Protein AF-A0A8X7C2S1-F1 (afdb_monomer)

Nearest PDB structures (foldseek):
  8jtt-assembly1_A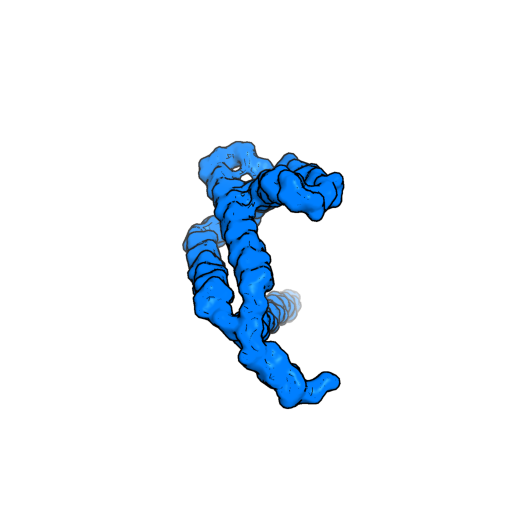  TM=5.207E-01  e=5.425E+00  Homo sapiens
  8ucp-assembly1_A  TM=3.998E-01  e=5.425E+00  Homo sapiens
  3sxz-assembly1_B  TM=2.512E-01  e=7.199E+00  Thermotoga maritima

Mean predicted aligned error: 8.31 Å

Solvent-accessible surface area (backbone atoms only — not comparable to full-atom values): 9265 Å² total; per-residue (Å²): 135,56,69,70,61,53,56,53,61,34,71,40,66,59,56,72,70,58,53,53,51,50,54,53,50,54,50,50,52,51,52,26,50,51,32,14,50,52,23,27,49,50,23,72,74,60,70,70,63,67,27,44,69,66,28,48,53,50,23,52,51,27,49,52,53,40,72,72,50,71,90,75,73,76,42,51,65,60,43,50,49,29,47,32,52,22,28,20,24,49,16,16,40,45,23,68,62,47,52,54,45,43,73,75,41,62,66,53,61,60,53,53,50,51,53,50,51,50,53,51,49,54,53,51,50,52,54,73,72,46,63,41,44,45,59,55,54,48,50,52,50,50,52,51,50,54,51,51,52,50,53,52,51,51,52,50,50,53,52,53,53,51,50,51,53,51,52,52,51,54,56,56,60,74,75,107

Organism: NCBI:txid2747483

InterPro domains:
  IPR006214 Bax inhibitor 1-related [PF01027] (19-146)
  IPR006214 Bax inhibitor 1-related [PTHR23291] (15-162)

Sequence (176 aa):
MDVNSFLRTLNVKMEPSLQVHMKNVYACVSMATLSAAVGAFIHVFTGILSGGILSALGSIGFMIALMNTPDDGKNTKTRLGYLMAFAFLSGLGLGPILDVAIALNPAIVPTAFFSTCLVFTCFTLASMFSDQRRFIYLGGMLMSLLHSICLFLDLIQVFRYLLAILADKEANKKKK

pLDDT: mean 85.79, std 8.71, range [53.16, 95.81]

Structure (mmCIF, N/CA/C/O backbone):
data_AF-A0A8X7C2S1-F1
#
_entry.id   AF-A0A8X7C2S1-F1
#
loop_
_atom_site.group_PDB
_atom_site.id
_atom_site.type_symbol
_atom_site.label_atom_id
_atom_site.label_alt_id
_atom_site.label_comp_id
_atom_site.label_asym_id
_atom_site.label_entity_id
_atom_site.label_seq_id
_atom_site.pdbx_PDB_ins_code
_atom_site.Cartn_x
_atom_site.Cartn_y
_atom_site.Cartn_z
_atom_site.occupancy
_atom_site.B_iso_or_equiv
_atom_site.auth_seq_id
_atom_site.auth_comp_id
_atom_site.auth_asym_id
_atom_site.auth_atom_id
_atom_site.pdbx_PDB_model_num
ATOM 1 N N . MET A 1 1 ? 11.009 1.374 33.411 1.00 59.12 1 MET A N 1
ATOM 2 C CA . MET A 1 1 ? 9.820 0.511 33.254 1.00 59.12 1 MET A CA 1
ATOM 3 C C . MET A 1 1 ? 10.308 -0.920 33.415 1.00 59.12 1 MET A C 1
ATOM 5 O O . MET A 1 1 ? 11.152 -1.335 32.633 1.00 59.12 1 MET A O 1
ATOM 9 N N . ASP A 1 2 ? 9.913 -1.612 34.482 1.00 86.75 2 ASP A N 1
ATOM 10 C CA . ASP A 1 2 ? 10.436 -2.947 34.802 1.00 86.75 2 ASP A CA 1
ATOM 11 C C . ASP A 1 2 ? 9.966 -3.983 33.775 1.00 86.75 2 ASP A C 1
ATOM 13 O O . ASP A 1 2 ? 8.775 -4.028 33.456 1.00 86.75 2 ASP A O 1
ATOM 17 N N . VAL A 1 3 ? 10.849 -4.861 33.293 1.00 82.31 3 VAL A N 1
ATOM 18 C CA . VAL A 1 3 ? 10.495 -5.892 32.291 1.00 82.31 3 VAL A CA 1
ATOM 19 C C . VAL A 1 3 ? 9.336 -6.761 32.787 1.00 82.31 3 VAL A C 1
ATOM 21 O O . VAL A 1 3 ? 8.398 -7.046 32.048 1.00 82.31 3 VAL A O 1
ATOM 24 N N . ASN A 1 4 ? 9.325 -7.091 34.079 1.00 83.38 4 ASN A N 1
ATOM 25 C CA . ASN A 1 4 ? 8.244 -7.853 34.703 1.00 83.38 4 ASN A CA 1
ATOM 26 C C . ASN A 1 4 ? 6.906 -7.096 34.718 1.00 83.38 4 ASN A C 1
ATOM 28 O O . ASN A 1 4 ? 5.849 -7.702 34.547 1.00 83.38 4 ASN A O 1
ATOM 32 N N . SER A 1 5 ? 6.937 -5.771 34.881 1.00 82.56 5 SER A N 1
ATOM 33 C CA . SER A 1 5 ? 5.734 -4.930 34.817 1.00 82.56 5 SER A CA 1
ATOM 34 C C . SER A 1 5 ? 5.182 -4.822 33.387 1.00 82.56 5 SER A C 1
ATOM 36 O O . SER A 1 5 ? 3.966 -4.867 33.184 1.00 82.56 5 SER A O 1
ATOM 38 N N . PHE A 1 6 ? 6.069 -4.798 32.388 1.00 82.88 6 PHE A N 1
ATOM 39 C CA . PHE A 1 6 ? 5.717 -4.842 30.968 1.00 82.88 6 PHE A CA 1
ATOM 40 C C . PHE A 1 6 ? 5.132 -6.206 30.558 1.00 82.88 6 PHE A C 1
ATOM 42 O O . PHE A 1 6 ? 4.064 -6.283 29.958 1.00 82.88 6 PHE A O 1
ATOM 49 N N . LEU A 1 7 ? 5.762 -7.315 30.955 1.00 80.88 7 LEU A N 1
ATOM 50 C CA . LEU A 1 7 ? 5.259 -8.661 30.649 1.00 80.88 7 LEU A CA 1
ATOM 51 C C . LEU A 1 7 ? 3.887 -8.932 31.284 1.00 80.88 7 LEU A C 1
ATOM 53 O O . LEU A 1 7 ? 3.036 -9.578 30.672 1.00 80.88 7 LEU A O 1
ATOM 57 N N . ARG A 1 8 ? 3.637 -8.399 32.486 1.00 80.50 8 ARG A N 1
ATOM 58 C CA . ARG A 1 8 ? 2.317 -8.475 33.126 1.00 80.50 8 ARG A CA 1
ATOM 59 C C . ARG A 1 8 ? 1.260 -7.709 32.341 1.00 80.50 8 ARG A C 1
ATOM 61 O O . ARG A 1 8 ? 0.180 -8.249 32.136 1.00 80.50 8 ARG A O 1
ATOM 68 N N . THR A 1 9 ? 1.574 -6.508 31.852 1.00 77.88 9 THR A N 1
ATOM 69 C CA . THR A 1 9 ? 0.651 -5.715 31.019 1.00 77.88 9 THR A CA 1
ATOM 70 C C . THR A 1 9 ? 0.372 -6.362 29.657 1.00 77.88 9 THR A C 1
ATOM 72 O O . THR A 1 9 ? -0.747 -6.249 29.159 1.00 77.88 9 THR A O 1
ATOM 75 N N . LEU A 1 10 ? 1.316 -7.129 29.092 1.00 75.06 10 LEU A N 1
ATOM 76 C CA . LEU A 1 10 ? 1.090 -7.931 27.878 1.00 75.06 10 LEU A CA 1
ATOM 77 C C . LEU A 1 10 ? 0.120 -9.106 28.079 1.00 75.06 10 LEU A C 1
ATOM 79 O O . LEU A 1 10 ? -0.551 -9.509 27.126 1.00 75.06 10 LEU A O 1
ATOM 83 N N . ASN A 1 11 ? 0.056 -9.664 29.291 1.00 76.69 11 ASN A N 1
ATOM 84 C CA . ASN A 1 11 ? -0.787 -10.819 29.611 1.00 76.69 11 ASN A CA 1
ATOM 85 C C . ASN A 1 11 ? -2.222 -10.432 30.018 1.00 76.69 11 ASN A C 1
ATOM 87 O O . ASN A 1 11 ? -3.062 -11.300 30.247 1.00 76.69 11 ASN A O 1
ATOM 91 N N . VAL A 1 12 ? -2.524 -9.133 30.111 1.00 77.31 12 VAL A N 1
ATOM 92 C CA . VAL A 1 12 ? -3.880 -8.648 30.395 1.00 77.31 12 VAL A CA 1
ATOM 93 C C . VAL A 1 12 ? -4.746 -8.791 29.142 1.00 77.31 12 VAL A C 1
ATOM 95 O O . VAL A 1 12 ? -4.368 -8.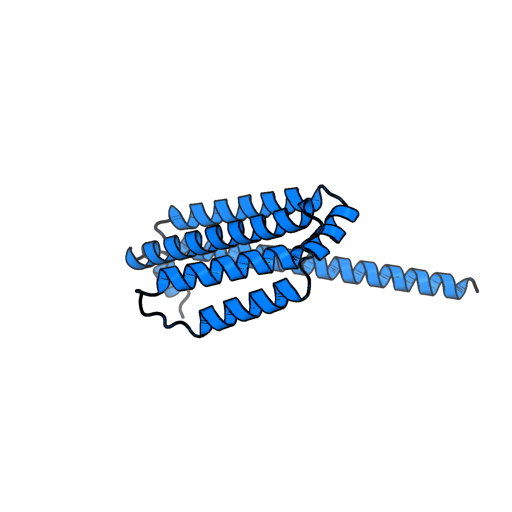339 28.054 1.00 77.31 12 VAL A O 1
ATOM 98 N N . LYS A 1 13 ? -5.938 -9.382 29.301 1.00 76.00 13 LYS A N 1
ATOM 99 C CA . LYS A 1 13 ? -6.938 -9.501 28.229 1.00 76.00 13 LYS A CA 1
ATOM 100 C C . LYS A 1 13 ? -7.251 -8.120 27.635 1.00 76.00 13 LYS A C 1
ATOM 102 O O . LYS A 1 13 ? -7.197 -7.093 28.324 1.00 76.00 13 LYS A O 1
ATOM 107 N N . MET A 1 14 ? -7.508 -8.068 26.331 1.00 72.25 14 MET A N 1
ATOM 108 C CA . MET A 1 14 ? -7.902 -6.813 25.694 1.00 72.25 14 MET A CA 1
ATOM 109 C C . MET A 1 14 ? -9.277 -6.366 26.180 1.00 72.25 14 MET A C 1
ATOM 111 O O . MET A 1 14 ? -10.185 -7.178 26.341 1.00 72.25 14 MET A O 1
ATOM 115 N N . GLU A 1 15 ? -9.413 -5.063 26.414 1.00 79.31 15 GLU A N 1
ATOM 116 C CA . GLU A 1 15 ? -10.708 -4.465 26.709 1.00 79.31 15 GLU A CA 1
ATOM 117 C C . GLU A 1 15 ? -11.613 -4.594 25.469 1.00 79.31 15 GLU A C 1
ATOM 119 O O . GLU A 1 15 ? -11.141 -4.364 24.349 1.00 79.31 15 GLU A O 1
ATOM 124 N N . PRO A 1 16 ? -12.895 -4.967 25.624 1.00 77.44 16 PRO A N 1
ATOM 125 C CA . PRO A 1 16 ? -13.792 -5.191 24.489 1.00 77.44 16 PRO A CA 1
ATOM 126 C C . PRO A 1 16 ? -13.959 -3.952 23.590 1.00 77.44 16 PRO A C 1
ATOM 128 O O . PRO A 1 16 ? -14.094 -4.092 22.375 1.00 77.44 16 PRO A O 1
ATOM 131 N N . SER A 1 17 ? -13.871 -2.744 24.154 1.00 81.00 17 SER A N 1
ATOM 132 C CA . SER A 1 17 ? -13.883 -1.466 23.424 1.00 81.00 17 SER A CA 1
ATOM 133 C C . SER A 1 17 ? -12.733 -1.355 22.407 1.00 81.00 17 SER A C 1
ATOM 135 O O . SER A 1 17 ? -12.946 -0.995 21.246 1.00 81.00 17 SER A O 1
ATOM 137 N N . LEU A 1 18 ? -11.518 -1.746 22.803 1.00 77.69 18 LEU A N 1
ATOM 138 C CA . LEU A 1 18 ? -10.323 -1.717 21.956 1.00 77.69 18 LEU A CA 1
ATOM 139 C C . LEU A 1 18 ? -10.378 -2.762 20.837 1.00 77.69 18 LEU A C 1
ATOM 141 O O . LEU A 1 18 ? -9.955 -2.479 19.717 1.00 77.69 18 LEU A O 1
ATOM 145 N N . GLN A 1 19 ? -10.934 -3.947 21.104 1.00 76.00 19 GLN A N 1
ATOM 146 C CA . GLN A 1 19 ? -11.109 -4.971 20.069 1.00 76.00 19 GLN A CA 1
ATOM 147 C C . GLN A 1 19 ? -12.059 -4.502 18.960 1.00 76.00 19 GLN A C 1
ATOM 149 O O . GLN A 1 19 ? -11.799 -4.744 17.781 1.00 76.00 19 GLN A O 1
ATOM 154 N N . VAL A 1 20 ? -13.148 -3.815 19.318 1.00 83.06 20 VAL A N 1
ATOM 155 C CA . VAL A 1 20 ? -14.082 -3.238 18.339 1.00 83.06 20 VAL A CA 1
ATOM 156 C C . VAL A 1 20 ? -13.394 -2.154 17.511 1.00 83.06 20 VAL A C 1
ATOM 158 O O . VAL A 1 20 ? -13.509 -2.156 16.285 1.00 83.06 20 VAL A O 1
ATOM 161 N N . HIS A 1 21 ? -12.627 -1.270 18.153 1.00 84.31 21 HIS A N 1
ATOM 162 C CA . HIS A 1 21 ? -11.867 -0.247 17.440 1.00 84.31 21 HIS A CA 1
ATOM 163 C C . HIS A 1 21 ? -10.869 -0.863 16.449 1.00 84.31 21 HIS A C 1
ATOM 165 O O . HIS A 1 21 ? -10.855 -0.487 15.280 1.00 84.31 21 HIS A O 1
ATOM 171 N N . MET A 1 22 ? -10.097 -1.867 16.876 1.00 80.62 22 MET A N 1
ATOM 172 C CA . MET A 1 22 ? -9.153 -2.572 16.005 1.00 80.62 22 MET A CA 1
ATOM 173 C C . MET A 1 22 ? -9.860 -3.219 14.812 1.00 80.62 22 MET A C 1
ATOM 175 O O . MET A 1 22 ? -9.437 -3.010 13.679 1.00 80.62 22 MET A O 1
ATOM 179 N N . LYS A 1 23 ? -10.975 -3.932 15.032 1.00 83.38 23 LYS A N 1
ATOM 180 C CA . LYS A 1 23 ? -11.779 -4.528 13.948 1.00 83.38 23 LYS A CA 1
ATOM 181 C C . LYS A 1 23 ? -12.205 -3.483 12.914 1.00 83.38 23 LYS A C 1
ATOM 183 O O . LYS A 1 23 ? -12.071 -3.725 11.717 1.00 83.38 23 LYS A O 1
ATOM 188 N N . ASN A 1 24 ? -12.641 -2.306 13.363 1.00 87.44 24 ASN A N 1
ATOM 189 C CA . ASN A 1 24 ? -13.023 -1.211 12.472 1.00 87.44 24 ASN A CA 1
ATOM 190 C C . ASN A 1 24 ? -11.825 -0.650 11.688 1.00 87.44 24 ASN A C 1
ATOM 192 O O . ASN A 1 24 ? -11.968 -0.342 10.506 1.00 87.44 24 ASN A O 1
ATOM 196 N N . VAL A 1 25 ? -10.643 -0.560 12.306 1.00 88.38 25 VAL A N 1
ATOM 197 C CA . VAL A 1 25 ? -9.406 -0.132 11.631 1.00 88.38 25 VAL A CA 1
ATOM 198 C C . VAL A 1 25 ? -8.990 -1.140 10.557 1.00 88.38 25 VAL A C 1
ATOM 200 O O . VAL A 1 25 ? -8.775 -0.742 9.415 1.00 88.38 25 VAL A O 1
ATOM 203 N N . TYR A 1 26 ? -8.942 -2.439 10.869 1.00 88.25 26 TYR A N 1
ATOM 204 C CA . TYR A 1 26 ? -8.604 -3.468 9.875 1.00 88.25 26 TYR A CA 1
ATOM 205 C C . TYR A 1 26 ? -9.621 -3.520 8.732 1.00 88.25 26 TYR A C 1
ATOM 207 O O . TYR A 1 26 ? -9.226 -3.638 7.571 1.00 88.25 26 TYR A O 1
ATOM 215 N N . ALA A 1 27 ? -10.915 -3.369 9.028 1.00 89.56 27 ALA A N 1
ATOM 216 C CA . ALA A 1 27 ? -11.952 -3.274 8.004 1.00 89.56 27 ALA A CA 1
ATOM 217 C C . ALA A 1 27 ? -11.745 -2.048 7.101 1.00 89.56 27 ALA A C 1
ATOM 219 O O . ALA A 1 27 ? -11.802 -2.170 5.880 1.00 89.56 27 ALA A O 1
ATOM 220 N N . CYS A 1 28 ? -11.447 -0.885 7.688 1.00 91.69 28 CYS A N 1
ATOM 221 C CA . CYS A 1 28 ? -11.157 0.353 6.968 1.00 91.69 28 CYS A CA 1
ATOM 222 C C . CYS A 1 28 ? -9.954 0.205 6.025 1.00 91.69 28 CYS A C 1
ATOM 224 O O . CYS A 1 28 ? -10.053 0.515 4.839 1.00 91.69 28 CYS A O 1
ATOM 226 N N . VAL A 1 29 ? -8.846 -0.347 6.525 1.00 91.31 29 VAL A N 1
ATOM 227 C CA . VAL A 1 29 ? -7.637 -0.595 5.726 1.00 91.31 29 VAL A CA 1
ATOM 228 C C . VAL A 1 29 ? -7.911 -1.596 4.603 1.00 91.31 29 VAL A C 1
ATOM 230 O O . VAL A 1 29 ? -7.500 -1.361 3.468 1.00 91.31 29 VAL A O 1
ATOM 233 N N . SER A 1 30 ? -8.648 -2.677 4.878 1.00 92.00 30 SER A N 1
ATOM 234 C CA . SER A 1 30 ? -9.026 -3.675 3.862 1.00 92.00 30 SER A CA 1
ATOM 235 C C . SER A 1 30 ? -9.847 -3.042 2.738 1.00 92.00 30 SER A C 1
ATOM 237 O O . SER A 1 30 ? -9.549 -3.217 1.560 1.00 92.00 30 SER A O 1
ATOM 239 N N . MET A 1 31 ? -10.856 -2.257 3.113 1.00 93.62 31 MET A N 1
ATOM 240 C CA . MET A 1 31 ? -11.724 -1.520 2.201 1.00 93.62 31 MET A CA 1
ATOM 241 C C . MET A 1 31 ? -10.940 -0.532 1.326 1.00 93.62 31 MET A C 1
ATOM 243 O O . MET A 1 31 ? -11.090 -0.543 0.104 1.00 93.62 31 MET A O 1
ATOM 247 N N . ALA A 1 32 ? -10.056 0.268 1.927 1.00 94.94 32 ALA A N 1
ATOM 248 C CA . ALA A 1 32 ? -9.204 1.204 1.196 1.00 94.94 32 ALA A CA 1
ATOM 249 C C . ALA A 1 32 ? -8.241 0.477 0.241 1.00 94.94 32 ALA A C 1
ATOM 251 O O . ALA A 1 32 ? -8.073 0.896 -0.902 1.00 94.94 32 ALA A O 1
ATOM 252 N N . THR A 1 33 ? -7.661 -0.646 0.675 1.00 92.62 33 THR A N 1
ATOM 253 C CA . THR A 1 33 ? -6.749 -1.461 -0.146 1.00 92.62 33 THR A CA 1
ATOM 254 C C . THR A 1 33 ? -7.467 -2.052 -1.358 1.00 92.62 33 THR A C 1
ATOM 256 O O . THR A 1 33 ? -6.936 -2.002 -2.464 1.00 92.62 33 THR A O 1
ATOM 259 N N . LEU A 1 34 ? -8.694 -2.557 -1.183 1.00 93.56 34 LEU A N 1
ATOM 260 C CA . LEU A 1 34 ? -9.528 -3.022 -2.296 1.00 93.56 34 LEU A CA 1
ATOM 261 C C . LEU A 1 34 ? -9.856 -1.880 -3.262 1.00 93.56 34 LEU A C 1
ATOM 263 O O . LEU A 1 34 ? -9.720 -2.052 -4.469 1.00 93.56 34 LEU A O 1
ATOM 267 N N . SER A 1 35 ? -10.226 -0.707 -2.744 1.00 95.25 35 SER A N 1
ATOM 268 C CA . SER A 1 35 ? -10.478 0.484 -3.564 1.00 95.25 35 SER A CA 1
ATOM 269 C C . SER A 1 35 ? -9.251 0.867 -4.405 1.00 95.25 35 SER A C 1
ATOM 271 O O . SER A 1 35 ? -9.356 1.066 -5.616 1.00 95.25 35 SER A O 1
ATOM 273 N N . ALA A 1 36 ? -8.062 0.885 -3.794 1.00 93.19 36 ALA A N 1
ATOM 274 C CA . ALA A 1 36 ? -6.802 1.141 -4.489 1.00 93.19 36 ALA A CA 1
ATOM 275 C C . ALA A 1 36 ? -6.482 0.070 -5.544 1.00 93.19 36 ALA A C 1
ATOM 277 O O . ALA A 1 36 ? -6.065 0.407 -6.651 1.00 93.19 36 ALA A O 1
ATOM 278 N N . ALA A 1 37 ? -6.721 -1.208 -5.239 1.00 91.44 37 ALA A N 1
ATOM 279 C CA . ALA A 1 37 ? -6.522 -2.304 -6.184 1.00 91.44 37 ALA A CA 1
ATOM 280 C C . ALA A 1 37 ? -7.436 -2.175 -7.414 1.00 91.44 37 ALA A C 1
ATOM 282 O O . ALA A 1 37 ? -6.977 -2.369 -8.537 1.00 91.44 37 ALA A O 1
ATOM 283 N N . VAL A 1 38 ? -8.703 -1.784 -7.223 1.00 91.62 38 VAL A N 1
ATOM 284 C CA . VAL A 1 38 ? -9.630 -1.504 -8.332 1.00 91.62 38 VAL A CA 1
ATOM 285 C C . VAL A 1 38 ? -9.134 -0.319 -9.167 1.00 91.62 38 VAL A C 1
ATOM 287 O O . VAL A 1 38 ? -9.145 -0.401 -10.392 1.00 91.62 38 VAL A O 1
ATOM 290 N N . GLY A 1 39 ? -8.642 0.752 -8.534 1.00 90.81 39 GLY A N 1
ATOM 291 C CA . GLY A 1 39 ? -8.040 1.890 -9.238 1.00 90.81 39 GLY A CA 1
ATOM 292 C C . GLY A 1 39 ? -6.840 1.484 -10.099 1.00 90.81 39 GLY A C 1
ATOM 293 O O . GLY A 1 39 ? -6.792 1.801 -11.286 1.00 90.81 39 GLY A O 1
ATOM 294 N N . ALA A 1 40 ? -5.911 0.708 -9.537 1.00 89.50 40 ALA A N 1
ATOM 295 C CA . ALA A 1 40 ? -4.750 0.194 -10.264 1.00 89.50 40 ALA A CA 1
ATOM 296 C C . ALA A 1 40 ? -5.152 -0.736 -11.423 1.00 89.50 40 ALA A C 1
ATOM 298 O O . ALA A 1 40 ? -4.612 -0.632 -12.523 1.00 89.50 40 ALA A O 1
ATOM 299 N N . PHE A 1 41 ? -6.142 -1.609 -11.210 1.00 88.19 41 PHE A N 1
ATOM 300 C CA . PHE A 1 41 ? -6.664 -2.503 -12.245 1.00 88.19 41 PHE A CA 1
ATOM 301 C C . PHE A 1 41 ? -7.286 -1.721 -13.409 1.00 88.19 41 PHE A C 1
ATOM 303 O O . PHE A 1 41 ? -6.976 -1.984 -14.567 1.00 88.19 41 PHE A O 1
ATOM 310 N N . ILE A 1 42 ? -8.116 -0.714 -13.122 1.00 88.69 42 ILE A N 1
ATOM 311 C CA . ILE A 1 42 ? -8.723 0.127 -14.163 1.00 88.69 42 ILE A CA 1
ATOM 312 C C . ILE A 1 42 ? -7.647 0.813 -15.008 1.00 88.69 42 ILE A C 1
ATOM 314 O O . ILE A 1 42 ? -7.784 0.844 -16.230 1.00 88.69 42 ILE A O 1
ATOM 318 N N . HIS A 1 43 ? -6.568 1.310 -14.397 1.00 86.81 43 HIS A N 1
ATOM 319 C CA . HIS A 1 43 ? -5.458 1.902 -15.146 1.00 86.81 43 HIS A CA 1
ATOM 320 C C . HIS A 1 43 ? -4.858 0.918 -16.159 1.00 86.81 43 HIS A C 1
ATOM 322 O O . HIS A 1 43 ? -4.801 1.221 -17.351 1.00 86.81 43 HIS A O 1
ATOM 328 N N . VAL A 1 44 ? -4.465 -0.271 -15.683 1.00 84.19 44 VAL A N 1
ATOM 329 C CA . VAL A 1 44 ? -3.792 -1.302 -16.492 1.00 84.19 44 VAL A CA 1
ATOM 330 C C . VAL A 1 44 ? -4.642 -1.745 -17.683 1.00 84.19 44 VAL A C 1
ATOM 332 O O . VAL A 1 44 ? -4.113 -1.940 -18.772 1.00 84.19 44 VAL A O 1
ATOM 335 N N . PHE A 1 45 ? -5.958 -1.898 -17.504 1.00 81.44 45 PHE A N 1
ATOM 336 C CA . PHE A 1 45 ? -6.840 -2.388 -18.570 1.00 81.44 45 PHE A CA 1
ATOM 337 C C . PHE A 1 45 ? -7.326 -1.299 -19.522 1.00 81.44 45 PHE A C 1
ATOM 339 O O . PHE A 1 45 ? -7.536 -1.567 -20.703 1.00 81.44 45 PHE A O 1
ATOM 346 N N . THR A 1 46 ? -7.552 -0.085 -19.021 1.00 76.81 46 THR A N 1
ATOM 347 C CA . THR A 1 46 ? -8.205 0.952 -19.826 1.00 76.81 46 THR A CA 1
ATOM 348 C C . THR A 1 46 ? -7.197 1.729 -20.666 1.00 76.81 46 THR A C 1
ATOM 350 O O . THR A 1 46 ? -7.593 2.260 -21.698 1.00 76.81 46 THR A O 1
ATOM 353 N N . GLY A 1 47 ? -5.922 1.831 -20.257 1.00 65.19 47 GLY A N 1
ATOM 354 C CA . GLY A 1 47 ? -4.824 2.479 -21.004 1.00 65.19 47 GLY A CA 1
ATOM 355 C C . GLY A 1 47 ? -4.996 3.978 -21.327 1.00 65.19 47 GLY A C 1
ATOM 356 O O . GLY A 1 47 ? -4.038 4.649 -21.692 1.00 65.19 47 GLY A O 1
ATOM 357 N N . ILE A 1 48 ? -6.210 4.516 -21.185 1.00 54.22 48 ILE A N 1
ATOM 358 C CA . ILE A 1 48 ? -6.641 5.864 -21.576 1.00 54.22 48 ILE A CA 1
ATOM 359 C C . ILE A 1 48 ? -6.699 6.784 -20.358 1.00 54.22 48 ILE A C 1
ATOM 361 O O . ILE A 1 48 ? -6.341 7.958 -20.444 1.00 54.22 48 ILE A O 1
ATOM 365 N N . LEU A 1 49 ? -7.128 6.258 -19.207 1.00 58.44 49 LEU A N 1
ATOM 366 C CA . LEU A 1 49 ? -7.143 7.002 -17.953 1.00 58.44 49 LEU A CA 1
ATOM 367 C C . LEU A 1 49 ? -5.751 6.928 -17.326 1.00 58.44 49 LEU A C 1
ATOM 369 O O . LEU A 1 49 ? -5.551 6.277 -16.304 1.00 58.44 49 LEU A O 1
ATOM 373 N N . SER A 1 50 ? -4.781 7.549 -18.000 1.00 58.34 50 SER A N 1
ATOM 374 C CA . SER A 1 50 ? -3.415 7.646 -17.506 1.00 58.34 50 SER A CA 1
ATOM 375 C C . SER A 1 50 ? -3.474 8.309 -16.136 1.00 58.34 50 SER A C 1
ATOM 377 O O . SER A 1 50 ? -3.906 9.458 -15.997 1.00 58.34 50 SER A O 1
ATOM 379 N N . GLY A 1 51 ? -3.112 7.541 -15.115 1.00 61.03 51 GLY A N 1
ATOM 380 C CA . GLY A 1 51 ? -3.114 7.902 -13.708 1.00 61.03 51 GLY A CA 1
ATOM 381 C C . GLY A 1 51 ? -1.987 8.883 -13.412 1.00 61.03 51 GLY A C 1
ATOM 382 O O . GLY A 1 51 ? -1.137 8.644 -12.565 1.00 61.03 51 GLY A O 1
ATOM 383 N N . GLY A 1 52 ? -1.946 9.979 -14.162 1.00 72.69 52 GLY A N 1
ATOM 384 C CA . GLY A 1 52 ? -0.934 11.010 -14.081 1.00 72.69 52 GLY A CA 1
ATOM 385 C C . GLY A 1 52 ? -1.304 12.097 -13.078 1.00 72.69 52 GLY A C 1
ATOM 386 O O . GLY A 1 52 ? -1.879 11.861 -12.012 1.00 72.69 52 GLY A O 1
ATOM 387 N N . ILE A 1 53 ? -0.983 13.333 -13.453 1.00 77.50 53 ILE A N 1
ATOM 388 C CA . ILE A 1 53 ? -1.120 14.524 -12.607 1.00 77.50 53 ILE A CA 1
ATOM 389 C C . ILE A 1 53 ? -2.563 14.716 -12.110 1.00 77.50 53 ILE A C 1
ATOM 391 O O . ILE A 1 53 ? -2.760 15.159 -10.983 1.00 77.50 53 ILE A O 1
ATOM 395 N N . LEU A 1 54 ? -3.579 14.341 -12.895 1.00 82.94 54 LEU A N 1
ATOM 396 C CA . LEU A 1 54 ? -4.983 14.519 -12.512 1.00 82.94 54 LEU A CA 1
ATOM 397 C C . LEU A 1 54 ? -5.388 13.645 -11.315 1.00 82.94 54 LEU A C 1
ATOM 399 O O . LEU A 1 54 ? -5.997 14.141 -10.370 1.00 82.94 54 LEU A O 1
ATOM 403 N N . SER A 1 55 ? -5.014 12.364 -11.316 1.00 87.31 55 SER A N 1
ATOM 404 C CA . SER A 1 55 ? -5.222 11.461 -10.174 1.00 87.31 55 SER A CA 1
ATOM 405 C C . SER A 1 55 ? -4.403 11.889 -8.959 1.00 87.31 55 SER A C 1
ATOM 407 O O . SER A 1 55 ? -4.900 11.809 -7.838 1.00 87.31 55 SER A O 1
ATOM 409 N N . ALA A 1 56 ? -3.194 12.424 -9.163 1.00 84.88 56 ALA A N 1
ATOM 410 C CA . ALA A 1 56 ? -2.395 12.986 -8.077 1.00 84.88 56 ALA A CA 1
ATOM 411 C C . ALA A 1 56 ? -3.088 14.204 -7.438 1.00 84.88 56 ALA A C 1
ATOM 413 O O . ALA A 1 56 ? -3.305 14.219 -6.227 1.00 84.88 56 ALA A O 1
ATOM 414 N N . LEU A 1 57 ? -3.525 15.178 -8.240 1.00 88.69 57 LEU A N 1
ATOM 415 C CA . LEU A 1 57 ? -4.251 16.359 -7.761 1.00 88.69 57 LEU A CA 1
ATOM 416 C C . LEU A 1 57 ? -5.577 15.991 -7.091 1.00 88.69 57 LEU A C 1
ATOM 418 O O . LEU A 1 57 ? -5.892 16.513 -6.024 1.00 88.69 57 LEU A O 1
ATOM 422 N N . GLY A 1 58 ? -6.333 15.060 -7.673 1.00 90.75 58 GLY A N 1
ATOM 423 C CA . GLY A 1 58 ? -7.573 14.580 -7.074 1.00 90.75 58 GLY A CA 1
ATOM 424 C C . GLY A 1 58 ? -7.334 13.862 -5.744 1.00 90.75 58 GLY A C 1
ATOM 425 O O . GLY A 1 58 ? -8.076 14.093 -4.792 1.00 90.75 58 GLY A O 1
ATOM 426 N N . SER A 1 59 ? -6.274 13.050 -5.632 1.00 91.62 59 SER A N 1
ATOM 427 C CA . SER A 1 59 ? -5.915 12.396 -4.366 1.00 91.62 59 SER A CA 1
ATOM 428 C C . SER A 1 59 ? -5.573 13.429 -3.285 1.00 91.62 59 SER A C 1
ATOM 430 O O . SER A 1 59 ? -6.095 13.350 -2.175 1.00 91.62 59 SER A O 1
ATOM 432 N N . ILE A 1 60 ? -4.807 14.471 -3.624 1.00 92.38 60 ILE A N 1
ATOM 433 C CA . ILE A 1 60 ? -4.515 15.585 -2.713 1.00 92.38 60 ILE A CA 1
ATOM 434 C C . ILE A 1 60 ? -5.814 16.284 -2.292 1.00 92.38 60 ILE A C 1
ATOM 436 O O . ILE A 1 60 ? -6.017 16.531 -1.106 1.00 92.38 60 ILE A O 1
ATOM 440 N N . GLY A 1 61 ? -6.725 16.546 -3.234 1.00 93.00 61 GLY A N 1
ATOM 441 C CA . GLY A 1 61 ? -8.027 17.154 -2.952 1.00 93.00 61 GLY A CA 1
ATOM 442 C C . GLY A 1 61 ? -8.865 16.343 -1.959 1.00 93.00 61 GLY A C 1
ATOM 443 O O . GLY A 1 61 ? -9.350 16.894 -0.970 1.00 93.00 61 GLY A O 1
ATOM 444 N N . PHE A 1 62 ? -8.987 15.029 -2.165 1.00 92.88 62 PHE A N 1
ATOM 445 C CA . PHE A 1 62 ? -9.714 14.151 -1.242 1.00 92.88 62 PHE A CA 1
ATOM 446 C C . PHE A 1 62 ? -9.025 14.016 0.118 1.00 92.88 62 PHE A C 1
ATOM 448 O O . PHE A 1 62 ? -9.708 13.954 1.139 1.00 92.88 62 PHE A O 1
ATOM 455 N N . MET A 1 63 ? -7.692 14.033 0.157 1.00 92.12 63 MET A N 1
ATOM 456 C CA . MET A 1 63 ? -6.937 14.019 1.409 1.00 92.12 63 MET A CA 1
ATOM 457 C C . MET A 1 63 ? -7.153 15.310 2.210 1.00 92.12 63 MET A C 1
ATOM 459 O O . MET A 1 63 ? -7.426 15.260 3.407 1.00 92.12 63 MET A O 1
ATOM 463 N N . ILE A 1 64 ? -7.123 16.471 1.551 1.00 92.56 64 ILE A N 1
ATOM 464 C CA . ILE A 1 64 ? -7.425 17.764 2.178 1.00 92.56 64 ILE A CA 1
ATOM 465 C C . ILE A 1 64 ? -8.881 17.797 2.668 1.00 92.56 64 ILE A C 1
ATOM 467 O O . ILE A 1 64 ? -9.148 18.250 3.781 1.00 92.56 64 ILE A O 1
ATOM 471 N N . ALA A 1 65 ? -9.831 17.281 1.883 1.00 90.69 65 ALA A N 1
ATOM 472 C CA . ALA A 1 65 ? -11.230 17.167 2.300 1.00 90.69 65 ALA A CA 1
ATOM 473 C C . ALA A 1 65 ? -11.392 16.267 3.540 1.00 90.69 65 ALA A C 1
ATOM 475 O O . ALA A 1 65 ? -12.149 16.598 4.457 1.00 90.69 65 ALA A O 1
ATOM 476 N N . LEU A 1 66 ? -10.638 15.166 3.606 1.00 90.25 66 LEU A N 1
ATOM 477 C CA . LEU A 1 66 ? -10.612 14.268 4.758 1.00 90.25 66 LEU A CA 1
ATOM 478 C C . LEU A 1 66 ? -10.049 14.953 6.013 1.00 90.25 66 LEU A C 1
ATOM 480 O O . LEU A 1 66 ? -10.609 14.774 7.095 1.00 90.25 66 LEU A O 1
ATO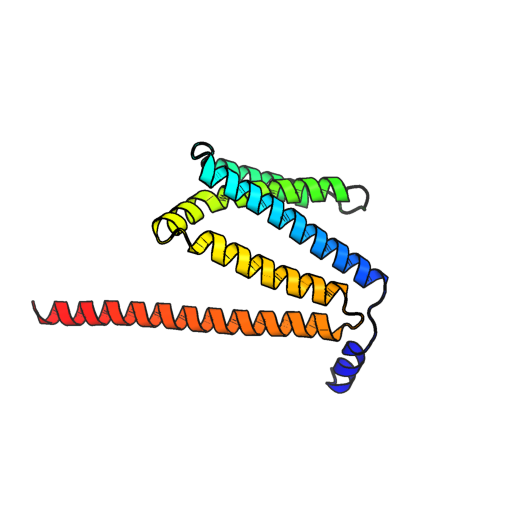M 484 N N . MET A 1 67 ? -8.986 15.751 5.872 1.00 88.06 67 MET A N 1
ATOM 485 C CA . MET A 1 67 ? -8.371 16.507 6.973 1.00 88.06 67 MET A CA 1
ATOM 486 C C . MET A 1 67 ? -9.277 17.621 7.511 1.00 88.06 67 MET A C 1
ATOM 488 O O . MET A 1 67 ? -9.290 17.869 8.712 1.00 88.06 67 MET A O 1
ATOM 492 N N . ASN A 1 68 ? -10.052 18.270 6.638 1.00 88.38 68 ASN A N 1
ATOM 493 C CA . ASN A 1 68 ? -10.953 19.366 7.011 1.00 88.38 68 ASN A CA 1
ATOM 494 C C . ASN A 1 68 ? -12.324 18.899 7.535 1.00 88.38 68 ASN A C 1
ATOM 496 O O . ASN A 1 68 ? -13.151 19.729 7.907 1.00 88.38 68 ASN A O 1
ATOM 500 N N . THR A 1 69 ? -12.593 17.590 7.565 1.00 87.69 69 THR A N 1
ATOM 501 C CA . THR A 1 69 ? -13.862 17.043 8.065 1.00 87.69 69 THR A CA 1
ATOM 502 C C . THR A 1 69 ? -13.740 16.664 9.552 1.00 87.69 69 THR A C 1
ATOM 504 O O . THR A 1 69 ? -12.959 15.762 9.864 1.00 87.69 69 THR A O 1
ATOM 507 N N . PRO A 1 70 ? -14.528 17.271 10.468 1.00 79.81 70 PRO A N 1
ATOM 508 C CA . PRO A 1 70 ? -14.471 16.983 11.905 1.00 79.81 70 PRO A CA 1
ATOM 509 C C . PRO A 1 70 ? -14.841 15.538 12.259 1.00 79.81 70 PRO A C 1
ATOM 511 O O . PRO A 1 70 ? -15.738 14.940 11.650 1.00 79.81 70 PRO A O 1
ATOM 514 N N . ASP A 1 71 ? -14.178 15.001 13.286 1.00 72.00 71 ASP A N 1
ATOM 515 C CA . ASP A 1 71 ? -14.284 13.610 13.742 1.00 72.00 71 ASP A CA 1
ATOM 516 C C . ASP A 1 71 ? -15.339 13.421 14.855 1.00 72.00 71 ASP A C 1
ATOM 518 O O . ASP A 1 71 ? -15.070 12.892 15.928 1.00 72.00 71 ASP A O 1
ATOM 522 N N . ASP A 1 72 ? -16.583 13.832 14.587 1.00 74.56 72 ASP A N 1
ATOM 523 C CA . ASP A 1 72 ? -17.689 13.810 15.569 1.00 74.56 72 ASP A CA 1
ATOM 524 C C . ASP A 1 72 ? -18.534 12.516 15.544 1.00 74.56 72 ASP A C 1
ATOM 526 O O . ASP A 1 72 ? -19.693 12.494 15.965 1.00 74.56 72 ASP A O 1
ATOM 530 N N . GLY A 1 73 ? -18.023 11.426 14.960 1.00 72.69 73 GLY A N 1
ATOM 531 C CA . GLY A 1 73 ? -18.725 10.133 14.839 1.00 72.69 73 GLY A CA 1
ATOM 532 C C . GLY A 1 73 ? -19.910 10.102 13.852 1.00 72.69 73 GLY A C 1
ATOM 533 O O . GLY A 1 73 ? -20.209 9.059 13.274 1.00 72.69 73 GLY A O 1
ATOM 534 N N . LYS A 1 74 ? -20.562 11.241 13.576 1.00 75.38 74 LYS A N 1
ATOM 535 C CA . LYS A 1 74 ? -21.613 11.372 12.543 1.00 75.38 74 LYS A CA 1
ATOM 536 C C . LYS A 1 74 ? -21.037 11.396 11.126 1.00 75.38 74 LYS A C 1
ATOM 538 O O . LYS A 1 74 ? -21.615 10.821 10.207 1.00 75.38 74 LYS A O 1
ATOM 543 N N . ASN A 1 75 ? -19.861 12.002 10.968 1.00 84.62 75 ASN A N 1
ATOM 544 C CA . ASN A 1 75 ? -19.191 12.167 9.676 1.00 84.62 75 ASN A CA 1
ATOM 545 C C . ASN A 1 75 ? -18.315 10.968 9.288 1.00 84.62 75 ASN A C 1
ATOM 547 O O . ASN A 1 75 ? -17.675 10.995 8.239 1.00 84.62 75 ASN A O 1
ATOM 551 N N . THR A 1 76 ? -18.284 9.898 10.091 1.00 83.56 76 THR A N 1
ATOM 552 C CA . THR A 1 76 ? -17.402 8.741 9.867 1.00 83.56 76 THR A CA 1
ATOM 553 C C . THR A 1 76 ? -17.620 8.093 8.499 1.00 83.56 76 THR A C 1
ATOM 555 O O . THR A 1 76 ? -16.651 7.712 7.850 1.00 83.56 76 THR A O 1
ATOM 558 N N . LYS A 1 77 ? -18.867 8.023 8.010 1.00 85.94 77 LYS A N 1
ATOM 559 C CA . LYS A 1 77 ? -19.165 7.492 6.666 1.00 85.94 77 LYS A CA 1
ATOM 560 C C . LYS A 1 77 ? -18.643 8.401 5.553 1.00 85.94 77 LYS A C 1
ATOM 562 O O . LYS A 1 77 ? -18.090 7.907 4.578 1.00 85.94 77 LYS A O 1
ATOM 567 N N . THR A 1 78 ? -18.778 9.715 5.713 1.00 88.44 78 THR A N 1
ATOM 568 C CA . THR A 1 78 ? -18.273 10.709 4.756 1.00 88.44 78 THR A CA 1
ATOM 569 C C . THR A 1 78 ? -16.747 10.685 4.701 1.00 88.44 78 THR A C 1
ATOM 571 O O . THR A 1 78 ? -16.170 10.641 3.619 1.00 88.44 78 THR A O 1
ATOM 574 N N . ARG A 1 79 ? -16.090 10.611 5.867 1.00 91.81 79 ARG A N 1
ATOM 575 C CA . ARG A 1 79 ? -14.633 10.448 5.980 1.00 91.81 79 ARG A CA 1
ATOM 576 C C . ARG A 1 79 ? -14.158 9.149 5.338 1.00 91.81 79 ARG A C 1
ATOM 578 O O . ARG A 1 79 ? -13.203 9.161 4.570 1.00 91.81 79 ARG A O 1
ATOM 585 N N . LEU A 1 80 ? -14.860 8.043 5.584 1.00 91.94 80 LEU A N 1
ATOM 586 C CA . LEU A 1 80 ? -14.572 6.776 4.915 1.00 91.94 80 LEU A CA 1
ATOM 587 C C . LEU A 1 80 ? -14.734 6.899 3.392 1.00 91.94 80 LEU A C 1
ATOM 589 O O . LEU A 1 80 ? -13.893 6.398 2.658 1.00 91.94 80 LEU A O 1
ATOM 593 N N . GLY A 1 81 ? -15.754 7.612 2.908 1.00 93.31 81 GLY A N 1
ATOM 594 C CA . GLY A 1 81 ? -15.935 7.900 1.483 1.00 93.31 81 GLY A CA 1
ATOM 595 C C . GLY A 1 81 ? -14.755 8.664 0.873 1.00 93.31 81 GLY A C 1
ATOM 596 O O . GLY A 1 81 ? -14.223 8.241 -0.153 1.00 93.31 81 GLY A O 1
ATOM 597 N N . TYR A 1 82 ? -14.289 9.734 1.527 1.00 94.19 82 TYR A N 1
ATOM 598 C CA . TYR A 1 82 ? -13.099 10.471 1.084 1.00 94.19 82 TYR A CA 1
ATOM 599 C C . TYR A 1 82 ? -11.833 9.614 1.116 1.00 94.19 82 TYR A C 1
ATOM 601 O O . TYR A 1 82 ? -11.038 9.688 0.184 1.00 94.19 82 TYR A O 1
ATOM 609 N N . LEU A 1 83 ? -11.667 8.755 2.127 1.00 94.81 83 LEU A N 1
ATOM 610 C CA . LEU A 1 83 ? -10.554 7.806 2.189 1.00 94.81 83 LEU A CA 1
ATOM 611 C C . LEU A 1 83 ? -10.597 6.799 1.032 1.00 94.81 83 LEU A C 1
ATOM 613 O O . LEU A 1 83 ? -9.567 6.510 0.433 1.00 94.81 83 LEU A O 1
ATOM 617 N N . MET A 1 84 ? -11.777 6.273 0.701 1.00 95.75 84 MET A N 1
ATOM 618 C CA . MET A 1 84 ? -11.956 5.315 -0.394 1.00 95.75 84 MET A CA 1
ATOM 619 C C . MET A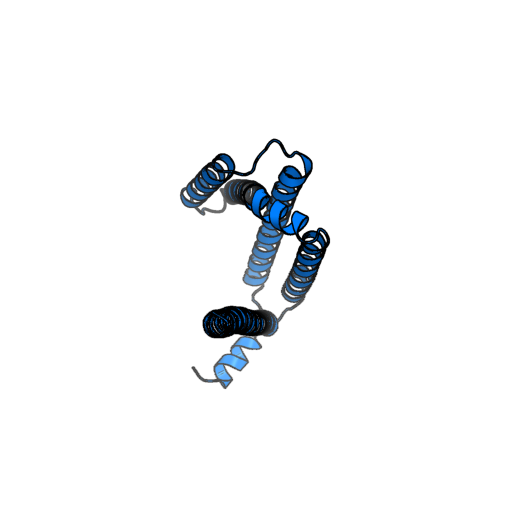 1 84 ? -11.683 5.957 -1.754 1.00 95.75 84 MET A C 1
ATOM 621 O O . MET A 1 84 ? -11.024 5.337 -2.590 1.00 95.75 84 MET A O 1
ATOM 625 N N . ALA A 1 85 ? -12.140 7.198 -1.957 1.00 94.44 85 ALA A N 1
ATOM 626 C CA . ALA A 1 85 ? -11.854 7.987 -3.152 1.00 94.44 85 ALA A CA 1
ATOM 627 C C . ALA A 1 85 ? -10.360 8.321 -3.259 1.00 94.44 85 ALA A C 1
ATOM 629 O O . ALA A 1 85 ? -9.757 8.116 -4.309 1.00 94.44 85 ALA A O 1
ATOM 630 N N . PHE A 1 86 ? -9.738 8.754 -2.160 1.00 95.25 86 PHE A N 1
ATOM 631 C CA . PHE A 1 86 ? -8.294 8.952 -2.079 1.00 95.25 86 PHE A CA 1
ATOM 632 C C . PHE A 1 86 ? -7.539 7.677 -2.468 1.00 95.25 86 PHE A C 1
ATOM 634 O O . PHE A 1 86 ? -6.722 7.712 -3.381 1.00 95.25 86 PHE A O 1
ATOM 641 N N . ALA A 1 87 ? -7.869 6.543 -1.845 1.00 94.94 87 ALA A N 1
ATOM 642 C CA . ALA A 1 87 ? -7.217 5.266 -2.106 1.00 94.94 87 ALA A CA 1
ATOM 643 C C . ALA A 1 87 ? -7.387 4.812 -3.564 1.00 94.94 87 ALA A C 1
ATOM 645 O O . ALA A 1 87 ? -6.423 4.357 -4.174 1.00 94.94 87 ALA A O 1
ATOM 646 N N . PHE A 1 88 ? -8.574 4.992 -4.152 1.00 93.44 88 PHE A N 1
ATOM 647 C CA . PHE A 1 88 ? -8.830 4.709 -5.566 1.00 93.44 88 PHE A CA 1
ATOM 648 C C . PHE A 1 88 ? -7.947 5.554 -6.494 1.00 93.44 88 PHE A C 1
ATOM 650 O O . PHE A 1 88 ? -7.291 5.015 -7.387 1.00 93.44 88 PHE A O 1
ATOM 657 N N . LEU A 1 89 ? -7.888 6.872 -6.265 1.00 92.31 89 LEU A N 1
ATOM 658 C CA . LEU A 1 89 ? -7.058 7.781 -7.059 1.00 92.31 89 LEU A CA 1
ATOM 659 C C . LEU A 1 89 ? -5.559 7.514 -6.859 1.00 92.31 89 LEU A C 1
ATOM 661 O O . LEU A 1 89 ? -4.800 7.592 -7.823 1.00 92.31 89 LEU A O 1
ATOM 665 N N . SER A 1 90 ? -5.129 7.153 -5.649 1.00 91.62 90 SER A N 1
ATOM 666 C CA . SER A 1 90 ? -3.760 6.696 -5.389 1.00 91.62 90 SER A CA 1
AT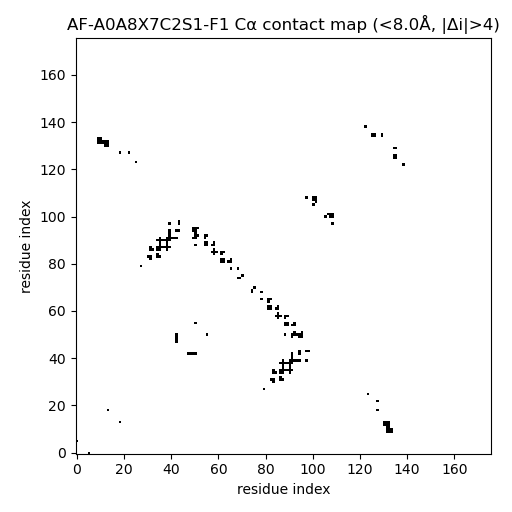OM 667 C C . SER A 1 90 ? -3.448 5.385 -6.114 1.00 91.62 90 SER A C 1
ATOM 669 O O . SER A 1 90 ? -2.350 5.233 -6.640 1.00 91.62 90 SER A O 1
ATOM 671 N N . GLY A 1 91 ? -4.414 4.467 -6.203 1.00 90.94 91 GLY A N 1
ATOM 672 C CA . GLY A 1 91 ? -4.312 3.239 -6.990 1.00 90.94 91 GLY A CA 1
ATOM 673 C C . GLY A 1 91 ? -4.136 3.507 -8.484 1.00 90.94 91 GLY A C 1
ATOM 674 O O . GLY A 1 91 ? -3.239 2.941 -9.103 1.00 90.94 91 GLY A O 1
ATOM 675 N N . LEU A 1 92 ? -4.921 4.430 -9.050 1.00 90.00 92 LEU A N 1
ATOM 676 C CA . LEU A 1 92 ? -4.718 4.916 -10.422 1.00 90.00 92 LEU A CA 1
ATOM 677 C C . LEU A 1 92 ? -3.318 5.523 -10.598 1.00 90.00 92 LEU A C 1
ATOM 679 O O . LEU A 1 92 ? -2.648 5.233 -11.584 1.00 90.00 92 LEU A O 1
ATOM 683 N N . GLY A 1 93 ? -2.857 6.314 -9.623 1.00 88.50 93 GLY A N 1
ATOM 684 C CA . GLY A 1 93 ? -1.529 6.937 -9.613 1.00 88.50 93 GLY A CA 1
ATOM 685 C C . GLY A 1 93 ? -0.350 5.956 -9.600 1.00 88.50 93 GLY A C 1
ATOM 686 O O . GLY A 1 93 ? 0.732 6.292 -10.076 1.00 88.50 93 GLY A O 1
ATOM 687 N N . LEU A 1 94 ? -0.548 4.733 -9.097 1.00 88.00 94 LEU A N 1
ATOM 688 C CA . LEU A 1 94 ? 0.443 3.651 -9.170 1.00 88.00 94 LEU A CA 1
ATOM 689 C C . LEU A 1 94 ? 0.542 3.024 -10.569 1.00 88.00 94 LEU A C 1
ATOM 691 O O . LEU A 1 94 ? 1.503 2.307 -10.840 1.00 88.00 94 LEU A O 1
ATOM 695 N N . GLY A 1 95 ? -0.415 3.301 -11.455 1.00 86.44 95 GLY A N 1
ATOM 696 C CA . GLY A 1 95 ? -0.522 2.737 -12.798 1.00 86.44 95 GLY A CA 1
ATOM 697 C C . GLY A 1 95 ? 0.767 2.781 -13.626 1.00 86.44 95 GLY A C 1
ATOM 698 O O . GLY A 1 95 ? 1.245 1.717 -14.011 1.00 86.44 95 GLY A O 1
ATOM 699 N N . PRO A 1 96 ? 1.406 3.952 -13.824 1.00 85.19 96 PRO A N 1
ATOM 700 C CA . PRO A 1 96 ? 2.649 4.049 -14.595 1.00 85.19 96 PRO A CA 1
ATOM 701 C C . PRO A 1 96 ? 3.801 3.210 -14.023 1.00 85.19 96 PRO A C 1
ATOM 703 O O . PRO A 1 96 ? 4.625 2.680 -14.764 1.00 85.19 96 PRO A O 1
ATOM 706 N N . ILE A 1 97 ? 3.864 3.067 -12.696 1.00 87.56 97 ILE A N 1
ATOM 707 C CA . ILE A 1 97 ? 4.873 2.231 -12.026 1.00 87.56 97 ILE A CA 1
ATOM 708 C C . ILE A 1 97 ? 4.561 0.751 -12.270 1.00 87.56 97 ILE A C 1
ATOM 710 O O . ILE A 1 97 ? 5.4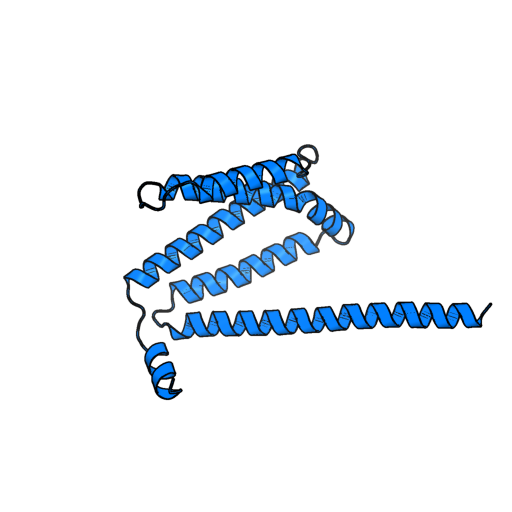66 -0.057 -12.489 1.00 87.56 97 ILE A O 1
ATOM 714 N N . LEU A 1 98 ? 3.276 0.400 -12.265 1.00 89.56 98 LEU A N 1
ATOM 715 C CA . LEU A 1 98 ? 2.806 -0.944 -12.560 1.00 89.56 98 LEU A CA 1
ATOM 716 C C . LEU A 1 98 ? 3.092 -1.332 -14.017 1.00 89.56 98 LEU A C 1
ATOM 718 O O . LEU A 1 98 ? 3.534 -2.452 -14.251 1.00 89.56 98 LEU A O 1
ATOM 722 N N . ASP A 1 99 ? 2.950 -0.405 -14.968 1.00 88.19 99 ASP A N 1
ATOM 723 C CA . ASP A 1 99 ? 3.294 -0.622 -16.380 1.00 88.19 99 ASP A CA 1
ATOM 724 C C . ASP A 1 99 ? 4.785 -0.956 -16.551 1.00 88.19 99 ASP A C 1
ATOM 726 O O . ASP A 1 99 ? 5.139 -1.892 -17.272 1.00 88.19 99 ASP A O 1
ATOM 730 N N . VAL A 1 100 ? 5.669 -0.260 -15.822 1.00 89.62 100 VAL A N 1
ATOM 731 C CA . VAL A 1 100 ? 7.110 -0.574 -15.797 1.00 89.62 100 VAL A CA 1
ATOM 732 C C . VAL A 1 100 ? 7.362 -1.964 -15.203 1.00 89.62 100 VAL A C 1
ATOM 734 O O . VAL A 1 100 ? 8.153 -2.732 -15.751 1.00 89.62 100 VAL A O 1
ATOM 737 N N . ALA A 1 101 ? 6.681 -2.329 -14.113 1.00 90.88 101 ALA A N 1
ATOM 738 C CA . ALA A 1 101 ? 6.818 -3.656 -13.511 1.00 90.88 101 ALA A CA 1
ATOM 739 C C . ALA A 1 101 ? 6.324 -4.779 -14.445 1.00 90.88 101 ALA A C 1
ATOM 741 O O . ALA A 1 101 ? 6.980 -5.817 -14.556 1.00 90.88 101 ALA A O 1
ATOM 742 N N . ILE A 1 102 ? 5.210 -4.559 -15.152 1.00 91.06 102 ILE A N 1
ATOM 743 C CA . ILE A 1 102 ? 4.644 -5.497 -16.133 1.00 91.06 102 ILE A CA 1
ATOM 744 C C . ILE A 1 102 ? 5.594 -5.676 -17.323 1.00 91.06 102 ILE A C 1
ATOM 746 O O . ILE A 1 102 ? 5.780 -6.804 -17.779 1.00 91.06 102 ILE A O 1
ATOM 750 N N . ALA A 1 103 ? 6.233 -4.596 -17.786 1.00 92.19 103 ALA A N 1
ATOM 751 C CA . ALA A 1 103 ? 7.211 -4.644 -18.872 1.00 92.19 103 ALA A CA 1
ATOM 752 C C . ALA A 1 103 ? 8.476 -5.446 -18.512 1.00 92.19 103 ALA A C 1
ATOM 754 O O . ALA A 1 103 ? 9.084 -6.051 -19.393 1.00 92.19 103 ALA A O 1
ATOM 755 N N . LEU A 1 104 ? 8.868 -5.472 -17.232 1.00 93.00 104 LEU A N 1
ATOM 756 C CA . LEU A 1 104 ? 9.989 -6.287 -16.753 1.00 93.00 104 LEU A CA 1
ATOM 757 C C . LEU A 1 104 ? 9.598 -7.759 -16.621 1.00 93.00 104 LEU A C 1
ATOM 759 O O . LEU A 1 104 ? 10.265 -8.635 -17.171 1.00 93.00 104 LEU A O 1
ATOM 763 N N . ASN A 1 105 ? 8.540 -8.039 -15.859 1.00 93.38 105 ASN A N 1
ATOM 764 C CA . ASN A 1 105 ? 7.995 -9.381 -15.716 1.00 93.38 105 ASN A CA 1
ATOM 765 C C . ASN A 1 105 ? 6.539 -9.312 -15.210 1.00 93.38 105 ASN A C 1
ATOM 767 O O . ASN A 1 105 ? 6.307 -8.921 -14.060 1.00 93.38 105 ASN A O 1
ATOM 771 N N . PRO A 1 106 ? 5.552 -9.772 -16.002 1.00 89.25 106 PRO A N 1
ATOM 772 C CA . PRO A 1 106 ? 4.138 -9.681 -15.643 1.00 89.25 106 PRO A CA 1
ATOM 773 C C . PRO A 1 106 ? 3.768 -10.505 -14.404 1.00 89.25 106 PRO A C 1
ATOM 775 O O . PRO A 1 106 ? 2.748 -10.230 -13.780 1.00 89.25 106 PRO A O 1
ATOM 778 N N . ALA A 1 107 ? 4.585 -11.487 -14.004 1.00 93.00 107 ALA A N 1
ATOM 779 C CA . ALA A 1 107 ? 4.347 -12.272 -12.797 1.00 93.00 107 ALA A CA 1
ATOM 780 C C . ALA A 1 107 ? 4.585 -11.476 -11.498 1.00 93.00 107 ALA A C 1
ATOM 782 O O . ALA A 1 107 ? 4.063 -11.872 -10.456 1.00 93.00 107 ALA A O 1
ATOM 783 N N . ILE A 1 108 ? 5.323 -10.355 -11.529 1.00 91.62 108 ILE A N 1
ATOM 784 C CA . ILE A 1 108 ? 5.644 -9.551 -10.332 1.00 91.62 108 ILE A CA 1
ATOM 785 C C . ILE A 1 108 ? 4.371 -9.003 -9.680 1.00 91.62 108 ILE A C 1
ATOM 787 O O . ILE A 1 108 ? 4.187 -9.132 -8.473 1.00 91.62 108 ILE A O 1
ATOM 791 N N . VAL A 1 109 ? 3.469 -8.427 -10.475 1.00 90.44 109 VAL A N 1
ATOM 792 C CA . VAL A 1 109 ? 2.252 -7.771 -9.974 1.00 90.44 109 VAL A CA 1
ATOM 793 C C . VAL A 1 109 ? 1.327 -8.737 -9.217 1.00 90.44 109 VAL A C 1
ATOM 795 O O . VAL A 1 109 ? 1.055 -8.484 -8.039 1.00 90.44 109 VAL A O 1
ATOM 798 N N . PRO A 1 110 ? 0.858 -9.855 -9.809 1.00 90.19 110 PRO A N 1
ATOM 799 C CA . PRO A 1 110 ? -0.032 -10.773 -9.108 1.00 90.19 110 PRO A CA 1
ATOM 800 C C . PRO A 1 110 ? 0.658 -11.454 -7.920 1.00 90.19 110 PRO A C 1
ATOM 802 O O . PRO A 1 110 ? 0.039 -11.594 -6.869 1.00 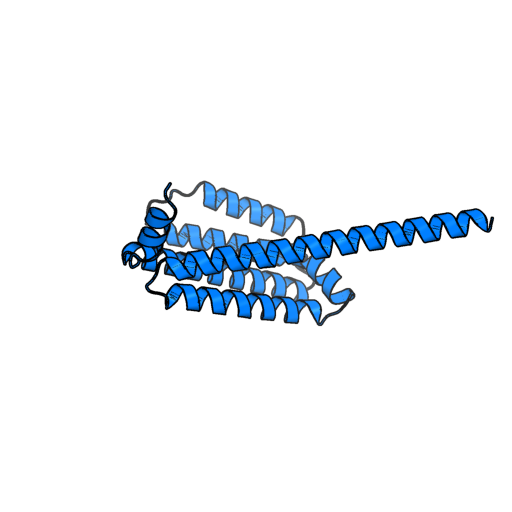90.19 110 PRO A O 1
ATOM 805 N N . THR A 1 111 ? 1.934 -11.841 -8.028 1.00 92.56 111 THR A N 1
ATOM 806 C CA . THR A 1 111 ? 2.644 -12.495 -6.912 1.00 92.56 111 THR A CA 1
ATOM 807 C C . THR A 1 111 ? 2.847 -11.551 -5.724 1.00 92.56 111 THR A C 1
ATOM 809 O O . THR A 1 111 ? 2.566 -11.937 -4.586 1.00 92.56 111 THR A O 1
ATOM 812 N N . ALA A 1 112 ? 3.233 -10.293 -5.965 1.00 91.44 112 ALA A N 1
ATOM 813 C CA . ALA A 1 112 ? 3.338 -9.272 -4.925 1.00 91.44 112 ALA A CA 1
ATOM 814 C C . ALA A 1 112 ? 1.977 -8.995 -4.267 1.00 91.44 112 ALA A C 1
ATOM 816 O O . ALA A 1 112 ? 1.875 -8.966 -3.036 1.00 91.44 112 ALA A O 1
ATOM 817 N N . PHE A 1 113 ? 0.916 -8.878 -5.070 1.00 89.88 113 PHE A N 1
ATOM 818 C CA . PHE A 1 113 ? -0.440 -8.662 -4.575 1.00 89.88 113 PHE A CA 1
ATOM 819 C C . PHE A 1 113 ? -0.929 -9.820 -3.695 1.00 89.88 113 PHE A C 1
ATOM 821 O O . PHE A 1 113 ? -1.347 -9.593 -2.558 1.00 89.88 113 PHE A O 1
ATOM 828 N N . PHE A 1 114 ? -0.827 -11.065 -4.173 1.00 91.31 114 PHE A N 1
ATOM 829 C CA . PHE A 1 114 ? -1.247 -12.238 -3.405 1.00 91.31 114 PHE A CA 1
ATOM 830 C C . PHE A 1 114 ? -0.406 -12.437 -2.144 1.00 91.31 114 PHE A C 1
ATOM 832 O O . PHE A 1 114 ? -0.967 -12.760 -1.099 1.00 91.31 114 PHE A O 1
ATOM 839 N N . SER A 1 115 ? 0.909 -12.197 -2.201 1.00 90.94 115 SER A N 1
ATOM 840 C CA . SER A 1 115 ? 1.772 -12.291 -1.016 1.00 90.94 115 SER A CA 1
ATOM 841 C C . SER A 1 115 ? 1.366 -11.281 0.063 1.00 90.94 115 SER A C 1
ATOM 843 O O . SER A 1 115 ? 1.227 -11.641 1.232 1.00 90.94 115 SER A O 1
ATOM 845 N N . THR A 1 116 ? 1.070 -10.040 -0.334 1.00 89.69 116 THR A N 1
ATOM 846 C CA . THR A 1 116 ? 0.654 -8.980 0.589 1.00 89.69 116 THR A CA 1
ATOM 847 C C . THR A 1 116 ? -0.736 -9.266 1.148 1.00 89.69 116 THR A C 1
ATOM 849 O O . THR A 1 116 ? -0.941 -9.141 2.354 1.00 89.69 116 THR A O 1
ATOM 852 N N . CYS A 1 117 ? -1.674 -9.729 0.314 1.00 90.69 117 CYS A N 1
ATOM 853 C CA . CYS A 1 117 ? -3.003 -10.150 0.759 1.00 90.69 117 CYS A CA 1
ATOM 854 C C . CYS A 1 117 ? -2.932 -11.312 1.752 1.00 90.69 117 CYS A C 1
ATOM 856 O O . CYS A 1 117 ? -3.631 -11.288 2.763 1.00 90.69 117 CYS A O 1
ATOM 858 N N . LEU A 1 118 ? -2.086 -12.313 1.497 1.00 91.62 118 LEU A N 1
ATOM 859 C CA . LEU A 1 118 ? -1.915 -13.467 2.376 1.00 91.62 118 LEU A CA 1
ATOM 860 C C . LEU A 1 118 ? -1.399 -13.036 3.750 1.00 91.62 118 LEU A C 1
ATOM 862 O O . LEU A 1 118 ? -1.994 -13.374 4.773 1.00 91.62 118 LEU A O 1
ATOM 866 N N . VAL A 1 119 ? -0.320 -12.251 3.769 1.00 88.81 119 VAL A N 1
ATOM 867 C CA . VAL A 1 119 ? 0.284 -11.745 5.002 1.00 88.81 119 VAL A CA 1
ATOM 868 C C . VAL A 1 119 ? -0.711 -10.863 5.758 1.00 88.81 119 VAL A C 1
ATOM 870 O O . VAL A 1 119 ? -0.980 -11.103 6.934 1.00 88.81 119 VAL A O 1
ATOM 873 N N . PHE A 1 120 ? -1.327 -9.893 5.080 1.00 87.50 120 PHE A N 1
ATOM 874 C CA . PHE A 1 120 ? -2.312 -8.994 5.677 1.00 87.50 120 PHE A CA 1
ATOM 875 C C . PHE A 1 120 ? -3.522 -9.746 6.245 1.00 87.50 120 PHE A C 1
ATOM 877 O O . PHE A 1 120 ? -3.953 -9.458 7.361 1.00 87.50 120 PHE A O 1
ATOM 884 N N . THR A 1 121 ? -4.039 -10.745 5.526 1.00 89.06 121 THR A N 1
ATOM 885 C CA . THR A 1 121 ? -5.156 -11.581 5.991 1.00 89.06 121 THR A CA 1
ATOM 886 C C . THR A 1 121 ? -4.747 -12.393 7.213 1.00 89.06 121 THR A C 1
ATOM 888 O O . THR A 1 121 ? -5.466 -12.397 8.208 1.00 89.06 121 THR A O 1
ATOM 891 N N . CYS A 1 122 ? -3.567 -13.017 7.190 1.00 86.62 122 CYS A N 1
ATOM 892 C CA . CYS A 1 122 ? -3.048 -13.770 8.327 1.00 86.62 122 CYS A CA 1
ATOM 893 C C . CYS A 1 122 ? -2.935 -12.889 9.581 1.00 86.62 122 CYS A C 1
ATOM 895 O O . CYS A 1 122 ? -3.383 -13.286 10.657 1.00 86.62 122 CYS A O 1
ATOM 897 N N . PHE A 1 123 ? -2.406 -11.670 9.450 1.00 80.62 123 PHE A N 1
ATOM 898 C CA . PHE A 1 123 ? -2.304 -10.731 10.570 1.00 80.62 123 PHE A CA 1
ATOM 899 C C . PHE A 1 123 ? -3.652 -10.172 11.020 1.00 80.62 123 PHE A C 1
ATOM 901 O O . PHE A 1 123 ? -3.876 -10.017 12.220 1.00 80.62 123 PHE A O 1
ATOM 908 N N . THR A 1 124 ? -4.563 -9.908 10.087 1.00 85.19 124 THR A N 1
ATOM 909 C CA . THR A 1 124 ? -5.922 -9.454 10.400 1.00 85.19 124 THR A CA 1
ATOM 910 C C . THR A 1 124 ? -6.670 -10.523 11.193 1.00 85.19 124 THR A C 1
ATOM 912 O O . THR A 1 124 ? -7.223 -10.223 12.248 1.00 85.19 124 THR A O 1
ATOM 915 N N . LEU A 1 125 ? -6.613 -11.788 10.761 1.00 84.81 125 LEU A N 1
ATOM 916 C CA . LEU A 1 125 ? -7.219 -12.914 11.477 1.00 84.81 125 LEU A CA 1
ATOM 917 C C . LEU A 1 125 ? -6.557 -13.137 12.840 1.00 84.81 125 LEU A C 1
ATOM 919 O O . LEU A 1 125 ? -7.259 -13.293 13.837 1.00 84.81 125 LEU A O 1
ATOM 923 N N . ALA A 1 126 ? -5.224 -13.089 12.911 1.00 81.06 126 ALA A N 1
ATOM 924 C CA . ALA A 1 126 ? -4.500 -13.195 14.175 1.00 81.06 126 ALA A CA 1
ATOM 925 C C . ALA A 1 126 ? -4.917 -12.092 15.162 1.00 81.06 126 ALA A C 1
ATOM 927 O O . ALA A 1 126 ? -5.101 -12.367 16.344 1.00 81.06 126 ALA A O 1
ATOM 928 N N . SER A 1 127 ? -5.129 -10.865 14.680 1.00 76.31 127 SER A N 1
ATOM 929 C CA . SER A 1 127 ? -5.610 -9.745 15.493 1.00 76.31 127 SER A CA 1
ATOM 930 C C . SER A 1 127 ? -7.079 -9.905 15.911 1.00 76.31 127 SER A C 1
ATOM 932 O O . SER A 1 127 ? -7.439 -9.594 17.044 1.00 76.31 127 SER A O 1
ATOM 934 N N . MET A 1 128 ? -7.930 -10.444 15.031 1.00 75.75 128 MET A N 1
ATOM 935 C CA . MET A 1 128 ? -9.361 -10.636 15.293 1.00 75.75 128 MET A CA 1
ATOM 936 C C . MET A 1 128 ? -9.677 -11.800 16.239 1.00 75.75 128 MET A C 1
ATOM 938 O O . MET A 1 128 ? -10.645 -11.698 16.993 1.00 75.75 128 MET A O 1
ATOM 942 N N . PHE A 1 129 ? -8.905 -12.891 16.192 1.00 77.31 129 PHE A N 1
ATOM 943 C CA . PHE A 1 129 ? -9.115 -14.084 17.025 1.00 77.31 129 PHE A CA 1
ATOM 944 C C . PHE A 1 129 ? -8.266 -14.108 18.300 1.00 77.31 129 PHE A C 1
ATOM 946 O O . PHE A 1 129 ? -8.532 -14.898 19.205 1.00 77.31 129 PHE A O 1
ATOM 953 N N . SER A 1 130 ? -7.251 -13.250 18.402 1.00 73.31 130 SER A N 1
ATOM 954 C CA . SER A 1 130 ? -6.458 -13.126 19.618 1.00 73.31 130 SER A CA 1
ATOM 955 C C . SER A 1 130 ? -7.182 -12.299 20.680 1.00 73.31 130 SER A C 1
ATOM 957 O O . SER A 1 130 ? -7.348 -11.088 20.556 1.00 73.31 130 SER A O 1
ATOM 959 N N . ASP A 1 131 ? -7.479 -12.928 21.812 1.00 67.62 131 ASP A N 1
ATOM 960 C CA . ASP A 1 131 ? -8.003 -12.253 23.002 1.00 67.62 131 ASP A CA 1
ATOM 961 C C . ASP A 1 131 ? -6.926 -11.518 23.831 1.00 67.62 131 ASP A C 1
ATOM 963 O O . ASP A 1 131 ? -7.242 -10.737 24.736 1.00 67.62 131 ASP A O 1
ATOM 967 N N . GLN A 1 132 ? -5.642 -11.747 23.537 1.00 70.69 132 GLN A N 1
ATOM 968 C CA . GLN A 1 132 ? -4.512 -11.254 24.332 1.00 70.69 132 GLN A CA 1
ATOM 969 C C . GLN A 1 132 ? -3.730 -10.152 23.603 1.00 70.69 132 GLN A C 1
ATOM 971 O O . GLN A 1 132 ? -3.401 -10.275 22.423 1.00 70.69 132 GLN A O 1
ATOM 976 N N . ARG A 1 133 ? -3.344 -9.090 24.332 1.00 70.75 133 ARG A N 1
ATOM 977 C CA . ARG A 1 133 ? -2.524 -7.976 23.799 1.00 70.75 133 ARG A CA 1
ATOM 978 C C . ARG A 1 133 ? -1.186 -8.461 23.242 1.00 70.75 133 ARG A C 1
ATOM 980 O O . ARG A 1 133 ? -0.685 -7.919 22.260 1.00 70.75 133 ARG A O 1
ATOM 987 N N . ARG A 1 134 ? -0.625 -9.511 23.849 1.00 72.31 134 ARG A N 1
ATOM 988 C CA . ARG A 1 134 ? 0.659 -10.117 23.481 1.00 72.31 134 ARG A CA 1
ATOM 989 C C . ARG A 1 134 ? 0.791 -10.440 21.988 1.00 72.31 134 ARG A C 1
ATOM 991 O O . ARG A 1 134 ? 1.864 -10.210 21.442 1.00 72.31 134 ARG A O 1
ATOM 998 N N . PHE A 1 135 ? -0.254 -10.932 21.318 1.00 75.69 135 PHE A N 1
ATOM 999 C CA . PHE A 1 135 ? -0.155 -11.303 19.898 1.00 75.69 135 PHE A CA 1
ATOM 1000 C C . PHE A 1 135 ? -0.103 -10.097 18.957 1.00 75.69 135 PHE A C 1
ATOM 1002 O O . PHE A 1 135 ? 0.597 -10.159 17.951 1.00 75.69 135 PHE A O 1
ATOM 1009 N N . ILE A 1 136 ? -0.763 -8.985 19.297 1.00 77.19 136 ILE A N 1
ATOM 1010 C CA . ILE A 1 136 ? -0.666 -7.742 18.515 1.00 77.19 136 ILE A CA 1
ATOM 1011 C C . ILE A 1 136 ? 0.761 -7.189 18.593 1.00 77.19 136 ILE A C 1
ATOM 1013 O O . ILE A 1 136 ? 1.355 -6.855 17.570 1.00 77.19 136 ILE A O 1
ATOM 1017 N N . TYR A 1 137 ? 1.347 -7.167 19.795 1.00 78.69 137 TYR A N 1
ATOM 1018 C CA . TYR A 1 137 ? 2.744 -6.765 19.983 1.00 78.69 137 TYR A CA 1
ATOM 1019 C C . TYR A 1 137 ? 3.716 -7.697 19.263 1.00 78.69 137 TYR A C 1
ATOM 1021 O O . TYR A 1 137 ? 4.667 -7.230 18.639 1.00 78.69 137 TYR A O 1
ATOM 1029 N N . LEU A 1 138 ? 3.474 -9.008 19.320 1.00 80.31 138 LEU A N 1
ATOM 1030 C CA . LEU A 1 138 ? 4.303 -9.986 18.627 1.00 80.31 138 LEU A CA 1
ATOM 1031 C C . LEU A 1 138 ? 4.222 -9.813 17.108 1.00 80.31 138 LEU A C 1
ATOM 1033 O O . LEU A 1 138 ? 5.255 -9.841 16.451 1.00 80.31 138 LEU A O 1
ATOM 1037 N N . GLY A 1 139 ? 3.028 -9.568 16.562 1.00 80.19 139 GLY A N 1
AT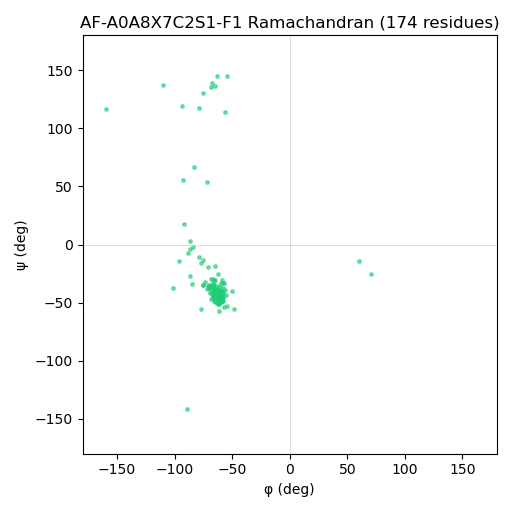OM 1038 C CA . GLY A 1 139 ? 2.856 -9.295 15.139 1.00 80.19 139 GLY A CA 1
ATOM 1039 C C . GLY A 1 139 ? 3.559 -8.013 14.701 1.00 80.19 139 GLY A C 1
ATOM 1040 O O . GLY A 1 139 ? 4.285 -8.027 13.712 1.00 80.19 139 GLY A O 1
ATOM 1041 N N . GLY A 1 140 ? 3.436 -6.935 15.480 1.00 81.88 140 GLY A N 1
ATOM 1042 C CA . GLY A 1 140 ? 4.155 -5.685 15.226 1.00 81.88 140 GLY A CA 1
ATOM 1043 C C . GLY A 1 140 ? 5.678 -5.852 15.271 1.00 81.88 140 GLY A C 1
ATOM 1044 O O . GLY A 1 140 ? 6.374 -5.388 14.368 1.00 81.88 140 GLY A O 1
ATOM 1045 N N . MET A 1 141 ? 6.203 -6.565 16.274 1.00 85.38 141 MET A N 1
ATOM 1046 C CA . MET A 1 141 ? 7.638 -6.855 16.382 1.00 85.38 141 MET A CA 1
ATOM 1047 C C . MET A 1 141 ? 8.136 -7.735 15.234 1.00 85.38 141 MET A C 1
ATOM 1049 O O . MET A 1 141 ? 9.173 -7.436 14.647 1.00 85.38 141 MET A O 1
ATOM 1053 N N . LEU A 1 142 ? 7.392 -8.787 14.882 1.00 85.81 142 LEU A N 1
ATOM 1054 C CA . LEU A 1 142 ? 7.779 -9.709 13.817 1.00 85.81 142 LEU A CA 1
ATOM 1055 C C . LEU A 1 142 ? 7.800 -9.003 12.458 1.00 85.81 142 LEU A C 1
ATOM 1057 O O . LEU A 1 142 ? 8.769 -9.137 11.720 1.00 85.81 142 LEU A O 1
ATOM 1061 N N . MET A 1 143 ? 6.780 -8.195 12.159 1.00 85.19 143 MET A N 1
ATOM 1062 C CA . MET A 1 143 ? 6.722 -7.410 10.924 1.00 85.19 143 MET A CA 1
ATOM 1063 C C . MET A 1 143 ? 7.828 -6.366 10.848 1.00 85.19 143 MET A C 1
ATOM 1065 O O . MET A 1 143 ? 8.467 -6.232 9.809 1.00 85.19 143 MET A O 1
ATOM 1069 N N . SER A 1 144 ? 8.105 -5.675 11.955 1.00 88.00 144 SER A N 1
ATOM 1070 C CA . SER A 1 144 ? 9.200 -4.702 12.013 1.00 88.00 144 SER A CA 1
ATOM 1071 C C . SER A 1 144 ? 10.554 -5.371 11.778 1.00 88.00 144 SER A C 1
ATOM 1073 O O . SER A 1 144 ? 11.369 -4.858 11.013 1.00 88.00 144 SER A O 1
ATOM 1075 N N . LEU A 1 145 ? 10.784 -6.540 12.387 1.00 92.06 145 LEU A N 1
ATOM 1076 C CA . LEU A 1 145 ? 12.016 -7.305 12.213 1.00 92.06 145 LEU A CA 1
ATOM 1077 C C . LEU A 1 145 ? 12.166 -7.813 10.774 1.00 92.06 145 LEU A C 1
ATOM 1079 O O . LEU A 1 145 ? 13.212 -7.605 10.166 1.00 92.06 145 LEU A O 1
ATOM 1083 N N . LEU A 1 146 ? 11.121 -8.430 10.213 1.00 88.75 146 LEU A N 1
ATOM 1084 C CA . LEU A 1 146 ? 11.122 -8.916 8.831 1.00 88.75 146 LEU A CA 1
ATOM 1085 C C . LEU A 1 146 ? 11.382 -7.779 7.839 1.00 88.75 146 LEU A C 1
ATOM 1087 O O . LEU A 1 146 ? 12.229 -7.917 6.959 1.00 88.75 146 LEU A O 1
ATOM 1091 N N . HIS A 1 147 ? 10.707 -6.641 8.013 1.00 88.75 147 HIS A N 1
ATOM 1092 C CA . HIS A 1 147 ? 10.889 -5.474 7.155 1.00 88.75 147 HIS A CA 1
ATOM 1093 C C . HIS A 1 147 ? 12.305 -4.893 7.273 1.00 88.75 147 HIS A C 1
ATOM 1095 O O . HIS A 1 147 ? 12.928 -4.584 6.261 1.00 88.75 147 HIS A O 1
ATOM 1101 N N . SER A 1 148 ? 12.854 -4.825 8.489 1.00 92.62 148 SER A N 1
ATOM 1102 C CA . SER A 1 148 ? 14.231 -4.362 8.720 1.00 92.62 148 SER A CA 1
ATOM 1103 C C . SER A 1 148 ? 15.260 -5.264 8.038 1.00 92.62 148 SER A C 1
ATOM 1105 O O . SER A 1 148 ? 16.203 -4.769 7.425 1.00 92.62 148 SER A O 1
ATOM 1107 N N . ILE A 1 149 ? 15.069 -6.587 8.109 1.00 94.06 149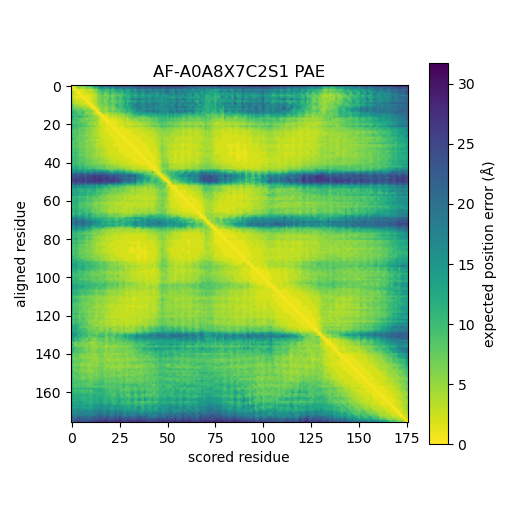 ILE A N 1
ATOM 1108 C CA . ILE A 1 149 ? 15.942 -7.555 7.436 1.00 94.06 149 ILE A CA 1
ATOM 1109 C C . ILE A 1 149 ? 15.850 -7.385 5.916 1.00 94.06 149 ILE A C 1
ATOM 1111 O O . ILE A 1 149 ? 16.886 -7.333 5.260 1.00 94.06 149 ILE A O 1
ATOM 1115 N N . CYS A 1 150 ? 14.642 -7.255 5.358 1.00 91.38 150 CYS A N 1
ATOM 1116 C CA . CYS A 1 150 ? 14.462 -7.049 3.918 1.00 91.38 150 CYS A CA 1
ATOM 1117 C C . CYS A 1 150 ? 15.168 -5.773 3.442 1.00 91.38 150 CYS A C 1
ATOM 1119 O O . CYS A 1 150 ? 15.989 -5.843 2.534 1.00 91.38 150 CYS A O 1
ATOM 1121 N N . LEU A 1 151 ? 14.950 -4.640 4.121 1.00 92.94 151 LEU A N 1
ATOM 1122 C CA . LEU A 1 151 ? 15.610 -3.377 3.778 1.00 92.94 151 LEU A CA 1
ATOM 1123 C C . LEU A 1 151 ? 17.138 -3.461 3.872 1.00 92.94 151 LEU A C 1
ATOM 1125 O O . LEU A 1 151 ? 17.847 -2.872 3.058 1.00 92.94 151 LEU A O 1
ATOM 1129 N N . PHE A 1 152 ? 17.664 -4.197 4.853 1.00 94.12 152 PHE A N 1
ATOM 1130 C CA . PHE A 1 152 ? 19.104 -4.403 4.981 1.00 94.12 152 PHE A CA 1
ATOM 1131 C C . PHE A 1 152 ? 19.671 -5.232 3.820 1.00 94.12 152 PHE A C 1
ATOM 1133 O O . PHE A 1 152 ? 20.736 -4.910 3.290 1.00 94.12 152 PHE A O 1
ATOM 1140 N N . LEU A 1 153 ? 18.954 -6.271 3.385 1.00 94.81 153 LEU A N 1
ATOM 1141 C CA . LEU A 1 153 ? 19.335 -7.064 2.216 1.00 94.81 153 LEU A CA 1
ATOM 1142 C C . LEU A 1 153 ? 19.263 -6.239 0.926 1.00 94.81 153 LEU A C 1
ATOM 1144 O O . LEU A 1 153 ? 20.197 -6.306 0.125 1.00 94.81 153 LEU A O 1
ATOM 1148 N N . ASP A 1 154 ? 18.221 -5.425 0.756 1.00 92.75 154 ASP A N 1
ATOM 1149 C CA . ASP A 1 154 ? 18.072 -4.526 -0.393 1.00 92.75 154 ASP A CA 1
ATOM 1150 C C . ASP A 1 154 ? 19.225 -3.515 -0.454 1.00 92.75 154 ASP A C 1
ATOM 1152 O O . ASP A 1 154 ? 19.834 -3.316 -1.508 1.00 92.75 154 ASP A O 1
ATOM 1156 N N . LEU A 1 155 ? 19.617 -2.945 0.690 1.00 94.94 155 LEU A N 1
ATOM 1157 C CA . LEU A 1 155 ? 20.767 -2.044 0.781 1.00 94.94 155 LEU A CA 1
ATOM 1158 C C . LEU A 1 155 ? 22.073 -2.731 0.346 1.00 94.94 155 LEU A C 1
ATOM 1160 O O . LEU A 1 155 ? 22.860 -2.154 -0.410 1.00 94.94 155 LEU A O 1
ATOM 1164 N N . ILE A 1 156 ? 22.298 -3.974 0.785 1.00 95.81 156 ILE A N 1
ATOM 1165 C CA . ILE A 1 156 ? 23.468 -4.764 0.375 1.00 95.81 156 ILE A CA 1
ATOM 1166 C C . ILE A 1 156 ? 23.448 -5.015 -1.135 1.00 95.81 156 ILE A C 1
ATOM 1168 O O . ILE A 1 156 ? 24.490 -4.900 -1.785 1.00 95.81 156 ILE A O 1
ATOM 1172 N N . GLN A 1 157 ? 22.294 -5.356 -1.711 1.00 93.50 157 GLN A N 1
ATOM 1173 C CA . GLN A 1 157 ? 22.173 -5.604 -3.150 1.00 93.50 157 GLN A CA 1
ATOM 1174 C C . GLN A 1 157 ? 22.515 -4.357 -3.970 1.00 93.50 157 GLN A C 1
ATOM 1176 O O . GLN A 1 157 ? 23.316 -4.447 -4.903 1.00 93.50 157 GLN A O 1
ATOM 1181 N N . VAL A 1 158 ? 21.991 -3.192 -3.579 1.00 94.56 158 VAL A N 1
ATOM 1182 C CA . VAL A 1 158 ? 22.297 -1.914 -4.236 1.00 94.56 158 VAL A CA 1
ATOM 1183 C C . VAL A 1 158 ? 23.795 -1.607 -4.168 1.00 94.56 158 VAL A C 1
ATOM 1185 O O . VAL A 1 158 ? 24.406 -1.272 -5.184 1.00 94.56 158 VAL A O 1
ATOM 1188 N N . PHE A 1 159 ? 24.422 -1.780 -3.000 1.00 94.25 159 PHE A N 1
ATOM 1189 C CA . PHE A 1 159 ? 25.855 -1.528 -2.838 1.00 94.25 159 PHE A CA 1
ATOM 1190 C C . PHE A 1 159 ? 26.720 -2.480 -3.679 1.00 94.25 159 PHE A C 1
ATOM 1192 O O . PHE A 1 159 ? 27.667 -2.045 -4.339 1.00 94.25 159 PHE A O 1
ATOM 1199 N N . ARG A 1 160 ? 26.372 -3.774 -3.720 1.00 94.81 160 ARG A N 1
ATOM 1200 C CA . ARG A 1 160 ? 27.060 -4.767 -4.564 1.00 94.81 160 ARG A CA 1
ATOM 1201 C C . ARG A 1 160 ? 26.957 -4.425 -6.049 1.00 94.81 160 ARG A C 1
ATOM 1203 O O . ARG A 1 160 ? 27.957 -4.530 -6.755 1.00 94.81 160 ARG A O 1
ATOM 1210 N N . TYR A 1 161 ? 25.781 -4.004 -6.511 1.00 93.44 161 TYR A N 1
ATOM 1211 C CA . TYR A 1 161 ? 25.570 -3.592 -7.899 1.00 93.44 161 TYR A CA 1
ATOM 1212 C C . TYR A 1 161 ? 26.424 -2.368 -8.263 1.00 93.44 161 TYR A C 1
ATOM 1214 O O . TYR A 1 161 ? 27.074 -2.342 -9.308 1.00 93.44 161 TYR A O 1
ATOM 1222 N N . LEU A 1 162 ? 26.508 -1.387 -7.360 1.00 94.06 162 LEU A N 1
ATOM 1223 C CA . LEU A 1 162 ? 27.309 -0.180 -7.559 1.00 94.06 162 LEU A CA 1
ATOM 1224 C C . LEU A 1 162 ? 28.817 -0.481 -7.626 1.00 94.06 162 LEU A C 1
ATOM 1226 O O . LEU A 1 162 ? 29.510 0.029 -8.507 1.00 94.06 162 LEU A O 1
ATOM 1230 N N . LEU A 1 163 ? 29.323 -1.352 -6.744 1.00 93.56 163 LEU A N 1
ATOM 1231 C CA . LEU A 1 163 ? 30.716 -1.807 -6.786 1.00 93.56 163 LEU A CA 1
ATOM 1232 C C . LEU A 1 163 ? 31.040 -2.573 -8.072 1.00 93.56 163 LEU A C 1
ATOM 1234 O O . LEU A 1 163 ? 32.115 -2.373 -8.632 1.00 93.56 163 LEU A O 1
ATOM 1238 N N . ALA A 1 164 ? 30.124 -3.415 -8.556 1.00 93.44 164 ALA A N 1
ATOM 1239 C CA . ALA A 1 164 ? 30.310 -4.140 -9.810 1.00 93.44 164 ALA A CA 1
ATOM 1240 C C . ALA A 1 164 ? 30.450 -3.179 -11.004 1.00 93.44 164 ALA A C 1
ATOM 1242 O O . ALA A 1 164 ? 31.364 -3.339 -11.811 1.00 93.44 164 ALA A O 1
ATOM 1243 N N . ILE A 1 165 ? 29.615 -2.135 -11.071 1.00 93.44 165 ILE A N 1
ATOM 1244 C CA . ILE A 1 165 ? 29.707 -1.094 -12.109 1.00 93.44 165 ILE A CA 1
ATOM 1245 C C . ILE A 1 165 ? 31.036 -0.331 -12.023 1.00 93.44 165 ILE A C 1
ATOM 1247 O O . ILE A 1 165 ? 31.665 -0.060 -13.047 1.00 93.44 165 ILE A O 1
ATOM 1251 N N . LEU A 1 166 ? 31.485 0.025 -10.815 1.00 93.25 166 LEU A N 1
ATOM 1252 C CA . LEU A 1 166 ? 32.761 0.722 -10.632 1.00 93.25 166 LEU A CA 1
ATOM 1253 C C . LEU A 1 166 ? 33.957 -0.161 -11.011 1.00 93.25 166 LEU A C 1
ATOM 1255 O O . LEU A 1 166 ? 34.879 0.321 -11.667 1.00 93.25 166 LEU A O 1
ATOM 1259 N N . ALA A 1 167 ? 33.927 -1.447 -10.655 1.00 93.81 167 ALA A N 1
ATOM 1260 C CA . ALA A 1 167 ? 34.968 -2.404 -11.016 1.00 93.81 167 ALA A CA 1
ATOM 1261 C C . ALA A 1 167 ? 35.061 -2.606 -12.538 1.00 93.81 167 ALA A C 1
ATOM 1263 O O . ALA A 1 167 ? 36.166 -2.612 -13.084 1.00 93.81 167 ALA A O 1
ATOM 1264 N N . ASP A 1 168 ? 33.920 -2.700 -13.230 1.00 92.19 168 ASP A N 1
ATOM 1265 C CA . ASP A 1 168 ? 33.879 -2.795 -14.694 1.00 92.19 168 ASP A CA 1
ATOM 1266 C C . ASP A 1 168 ? 34.421 -1.517 -15.359 1.00 92.19 168 ASP A C 1
ATOM 1268 O O . ASP A 1 168 ? 35.232 -1.574 -16.286 1.00 92.19 168 ASP A O 1
ATOM 1272 N N . LYS A 1 169 ? 34.079 -0.342 -14.812 1.00 92.88 169 LYS A N 1
ATOM 1273 C CA . LYS A 1 169 ? 34.590 0.952 -15.286 1.00 92.88 169 LYS A CA 1
ATOM 1274 C C . LYS A 1 169 ? 36.112 1.084 -15.129 1.00 92.88 169 LYS A C 1
ATOM 1276 O O . LYS A 1 169 ? 36.775 1.571 -16.046 1.00 92.88 169 LYS A O 1
ATOM 1281 N N . GLU A 1 170 ? 36.673 0.642 -14.003 1.00 91.94 170 GLU A N 1
ATOM 1282 C CA . GLU A 1 170 ? 38.125 0.620 -13.761 1.00 91.94 170 GLU A CA 1
ATOM 1283 C C . GLU A 1 170 ? 38.851 -0.352 -14.708 1.00 91.94 170 GLU A C 1
ATOM 1285 O O . GLU A 1 170 ? 39.897 -0.015 -15.271 1.00 91.94 170 GLU A O 1
ATOM 1290 N N . ALA A 1 171 ? 38.280 -1.536 -14.952 1.00 88.56 171 ALA A N 1
ATOM 1291 C CA . ALA A 1 171 ? 38.839 -2.516 -15.884 1.00 88.56 171 ALA A CA 1
ATOM 1292 C C . ALA A 1 171 ? 38.844 -2.007 -17.338 1.00 88.56 171 ALA A C 1
ATOM 1294 O O . ALA A 1 171 ? 39.824 -2.207 -18.059 1.00 88.56 171 ALA A O 1
ATOM 1295 N N . ASN A 1 172 ? 37.787 -1.304 -17.761 1.00 88.06 172 ASN A N 1
ATOM 1296 C CA . ASN A 1 172 ? 37.698 -0.717 -19.100 1.00 88.06 172 ASN A CA 1
ATOM 1297 C C . ASN A 1 172 ? 38.666 0.463 -19.290 1.00 88.06 172 ASN A C 1
ATOM 1299 O O . ASN A 1 172 ? 39.244 0.623 -20.363 1.00 88.06 172 ASN A O 1
ATOM 1303 N N . LYS A 1 173 ? 38.911 1.259 -18.239 1.00 86.69 173 LYS A N 1
ATOM 1304 C CA . LYS A 1 173 ? 39.886 2.361 -18.272 1.00 86.69 173 LYS A CA 1
ATOM 1305 C C . LYS A 1 173 ? 41.329 1.871 -18.432 1.00 86.69 173 LYS A C 1
ATOM 1307 O O . LYS A 1 173 ? 42.113 2.563 -19.059 1.00 86.69 173 LYS A O 1
ATOM 1312 N N . LYS A 1 174 ? 41.675 0.688 -17.906 1.00 76.56 174 LYS A N 1
ATOM 1313 C CA . LYS A 1 174 ? 43.017 0.084 -18.052 1.00 76.56 174 LYS A CA 1
ATOM 1314 C C . LYS A 1 174 ? 43.278 -0.562 -19.419 1.00 76.56 174 LYS A C 1
ATOM 1316 O O . LYS A 1 174 ? 44.427 -0.859 -19.723 1.00 76.56 174 LYS A O 1
ATOM 1321 N N . LYS A 1 175 ? 42.234 -0.826 -20.213 1.00 70.94 175 LYS A N 1
ATOM 1322 C CA . LYS A 1 175 ? 42.349 -1.385 -21.575 1.00 70.94 175 LYS A CA 1
ATOM 1323 C C . LYS A 1 175 ? 42.506 -0.318 -22.669 1.00 70.94 175 LYS A C 1
ATOM 1325 O O . LYS A 1 175 ? 42.719 -0.688 -23.820 1.00 70.94 175 LYS A O 1
ATOM 1330 N N . LYS A 1 176 ? 42.369 0.964 -22.325 1.00 53.16 176 LYS A N 1
ATOM 1331 C CA . LYS A 1 176 ? 42.573 2.122 -23.205 1.00 53.16 176 LYS A CA 1
ATOM 1332 C C . LYS A 1 176 ? 43.904 2.786 -22.886 1.00 53.16 176 LYS A C 1
ATOM 1334 O O . LYS A 1 176 ? 44.520 3.285 -23.848 1.00 53.16 176 LYS A O 1
#

Secondary structure (DSSP, 8-state):
--HHHHHHHHTSBPPHHHHHHHHHHHHHHHHHHHHHHHHHHHHHHHSSS--SHHHHHHHHHHHHHHHTS--SSSTHHHHHHHHHHHHHHHHHHTHHHHHHHHHH-TTHHHHHHHHHHHHHHHHHHHHHH--BHHHHHHHHHHHHHHHHHHHHHHHHHHHHHHHHHHHHHHHHHHT-

Radius of gyration: 22.16 Å; Cα contacts (8 Å, |Δi|>4): 122; chains: 1; bounding box: 65×34×58 Å

Foldseek 3Di:
DDPVVVVVQQFDFDDPVVLVVLLVVLVLVVLLQVLLQVLLVCCQPVVPLQLPPVLVVQLVVLVVVLVPDDPPVVCVVVSSVSSSSSSSSVSSNCNVVLVVVVVVPVVCVVVVVVVCVVLSVVLSVQSNPDRTSNSVVVSVVVVVVVVVVVVVVVVVVVVVVVVVVVVVVVVVVVVD